Protein AF-A0A4U5N490-F1 (afdb_monomer_lite)

InterPro domains:
  IPR001810 F-box domain [PF12937] (7-41)
  IPR001810 F-box domain [PS50181] (4-54)
  IPR036047 F-box-like domain superfamily [SSF81383] (6-62)

Sequence (128 aa):
MELPETINSLPNEVLTRIFSCIKNPQDQMRAAFASLKWLELMTTVRECEIWKPVELDIFLDDRCSPNVDYRSDRDAQIYLCQCADHYRNHLRLLERFIDHVGNQLSALLIEDSMVARNAEVSGLWFAS

Organism: Steinernema carpocapsae (NCBI:txid34508)

Foldseek 3Di:
DDDPDDPLNDDLVVLVVVLVPDPDPQVSVQQCLQFPSSVVSVLVPPPCPQQAAQEEEEEEDDDLTWHKDDPDSHYIYIYHYPDPVRNVRNVSSVVSSCVSHVVRHPYYHYDYPVVVVVVVVVVPPDDD

Radius of gyration: 17.49 Å; chains: 1; bounding box: 58×35×42 Å

pLDDT: mean 78.5, std 15.52, range [37.78, 92.5]

Structure (mmCIF, N/CA/C/O backbone):
data_AF-A0A4U5N490-F1
#
_entry.id   AF-A0A4U5N490-F1
#
loop_
_atom_site.group_PDB
_atom_site.id
_atom_site.type_symbol
_atom_site.label_atom_id
_atom_site.label_alt_id
_atom_site.label_comp_id
_atom_site.label_asym_id
_atom_site.label_entity_id
_atom_site.label_seq_id
_atom_site.pdbx_PDB_ins_code
_atom_site.Cartn_x
_atom_site.Cartn_y
_atom_site.Cartn_z
_atom_site.occupancy
_atom_site.B_iso_or_equiv
_atom_site.auth_seq_id
_atom_site.auth_comp_id
_atom_site.auth_asym_id
_atom_site.auth_atom_id
_atom_site.pdbx_PDB_model_num
ATOM 1 N N . MET A 1 1 ? -18.318 -20.974 -20.237 1.00 39.09 1 MET A N 1
ATOM 2 C CA . MET A 1 1 ? -17.371 -21.106 -19.116 1.00 39.09 1 MET A CA 1
ATOM 3 C C . MET A 1 1 ? -17.533 -19.839 -18.307 1.00 39.09 1 MET A C 1
ATOM 5 O O . MET A 1 1 ? -17.100 -18.789 -18.762 1.00 39.09 1 MET A O 1
ATOM 9 N N . GLU A 1 2 ? -18.330 -19.901 -17.243 1.00 37.78 2 GLU A N 1
ATOM 10 C CA . GLU A 1 2 ? -18.586 -18.739 -16.390 1.00 37.78 2 GLU A CA 1
ATOM 11 C C . GLU A 1 2 ? -17.269 -18.367 -15.708 1.00 37.78 2 GLU A C 1
ATOM 13 O O . GLU A 1 2 ? -16.607 -19.223 -15.119 1.00 37.78 2 GLU A O 1
ATOM 18 N N . LEU A 1 3 ? -16.830 -17.121 -15.892 1.00 48.31 3 LEU A N 1
ATOM 19 C CA . LEU A 1 3 ? -15.684 -16.594 -15.160 1.00 48.31 3 LEU A CA 1
ATOM 20 C C . LEU A 1 3 ? -16.023 -16.687 -13.667 1.00 48.31 3 LEU A C 1
ATOM 22 O O . LEU A 1 3 ? -17.130 -16.285 -13.300 1.00 48.31 3 LEU A O 1
ATOM 26 N N . PRO A 1 4 ? -15.127 -17.217 -12.816 1.00 50.59 4 PRO A N 1
ATOM 27 C CA . PRO A 1 4 ? -15.391 -17.267 -11.387 1.00 50.59 4 PRO A CA 1
ATOM 28 C C . PRO A 1 4 ? -15.709 -15.853 -10.900 1.00 50.59 4 PRO A C 1
ATOM 30 O O . PRO A 1 4 ? -15.014 -14.901 -11.268 1.00 50.59 4 PRO A O 1
ATOM 33 N N . GLU A 1 5 ? -16.774 -15.716 -10.109 1.00 57.69 5 GLU A N 1
ATOM 34 C CA . GLU A 1 5 ? -17.124 -14.447 -9.481 1.00 57.69 5 GLU A 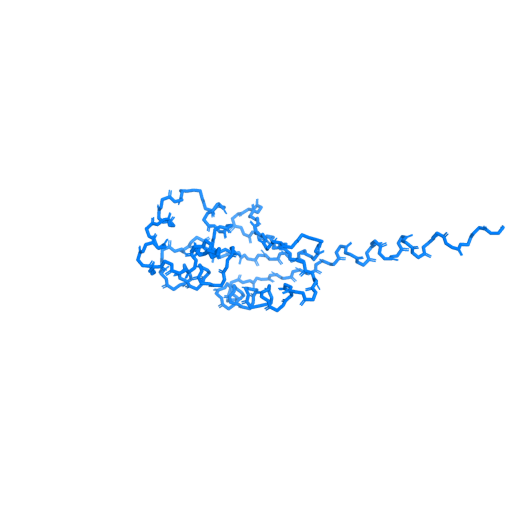CA 1
ATOM 35 C C . GLU A 1 5 ? -15.900 -13.930 -8.727 1.00 57.69 5 GLU A C 1
ATOM 37 O O . GLU A 1 5 ? -15.432 -14.517 -7.750 1.00 57.69 5 GLU A O 1
ATOM 42 N N . THR A 1 6 ? -15.316 -12.851 -9.243 1.00 72.56 6 THR A N 1
ATOM 43 C CA . THR A 1 6 ? -14.150 -12.239 -8.614 1.00 72.56 6 THR A CA 1
ATOM 44 C C . THR A 1 6 ? -14.570 -11.720 -7.248 1.00 72.56 6 THR A C 1
ATOM 46 O O . THR A 1 6 ? -15.626 -11.109 -7.145 1.00 72.56 6 THR A O 1
ATOM 49 N N . ILE A 1 7 ? -13.738 -11.861 -6.215 1.00 72.69 7 ILE A N 1
ATOM 50 C CA . ILE A 1 7 ? -14.042 -11.376 -4.853 1.00 72.69 7 ILE A CA 1
ATOM 51 C C . ILE A 1 7 ? -14.472 -9.890 -4.822 1.00 72.69 7 ILE A C 1
ATOM 53 O O . ILE A 1 7 ? -15.195 -9.455 -3.933 1.00 72.69 7 ILE A O 1
ATOM 57 N N . ASN A 1 8 ? -14.084 -9.119 -5.843 1.00 74.94 8 ASN A N 1
ATOM 58 C CA . ASN A 1 8 ? -14.461 -7.722 -6.044 1.00 74.94 8 ASN A CA 1
ATOM 59 C C . ASN A 1 8 ? -15.938 -7.505 -6.423 1.00 74.94 8 ASN A C 1
ATOM 61 O O . ASN A 1 8 ? -16.404 -6.368 -6.338 1.00 74.94 8 ASN A O 1
ATOM 65 N N . SER A 1 9 ? -16.690 -8.542 -6.806 1.00 84.88 9 SER A N 1
ATOM 66 C CA . SER A 1 9 ? -18.139 -8.463 -7.046 1.00 84.88 9 SER A CA 1
ATOM 67 C C . SER A 1 9 ? -18.959 -8.516 -5.755 1.00 84.88 9 SER A C 1
ATOM 69 O O . SER A 1 9 ? -20.119 -8.107 -5.760 1.00 84.88 9 SER A O 1
ATOM 71 N N . LEU A 1 10 ? -18.367 -8.965 -4.641 1.00 86.50 10 LEU A N 1
ATOM 72 C CA . LEU A 1 10 ? -19.075 -9.079 -3.368 1.00 86.50 10 LEU A CA 1
ATOM 73 C C . LEU A 1 10 ? -19.496 -7.699 -2.824 1.00 86.50 10 LEU A C 1
ATOM 75 O O . LEU A 1 10 ? -18.758 -6.71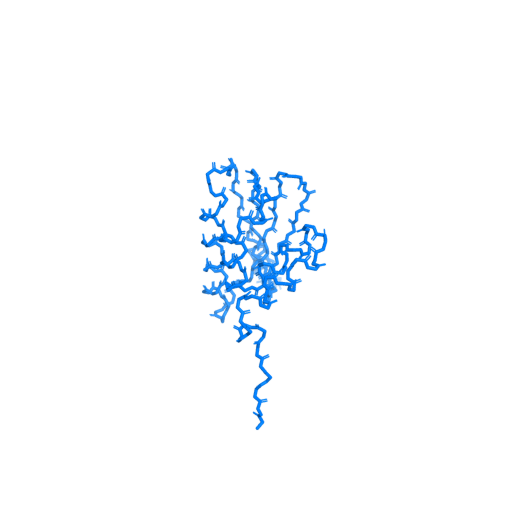9 -3.005 1.00 86.50 10 LEU A O 1
ATOM 79 N N . PRO A 1 11 ? -20.644 -7.605 -2.123 1.00 89.38 11 PRO A N 1
ATOM 80 C CA . PRO A 1 11 ? -21.071 -6.384 -1.442 1.00 89.38 11 PRO A CA 1
ATOM 81 C C . PRO A 1 11 ? -20.045 -5.900 -0.413 1.00 89.38 11 PRO A C 1
ATOM 83 O O . PRO A 1 11 ? -19.353 -6.706 0.216 1.00 89.38 11 PRO A O 1
ATOM 86 N N . ASN A 1 12 ? -19.974 -4.585 -0.205 1.00 87.62 12 ASN A N 1
ATOM 87 C CA . ASN A 1 12 ? -19.008 -3.980 0.713 1.00 87.62 12 ASN A CA 1
ATOM 88 C C . ASN A 1 12 ? -19.165 -4.517 2.142 1.00 87.62 12 ASN A C 1
ATOM 90 O O . ASN A 1 12 ? -18.170 -4.781 2.803 1.00 87.62 12 ASN A O 1
ATOM 94 N N . GLU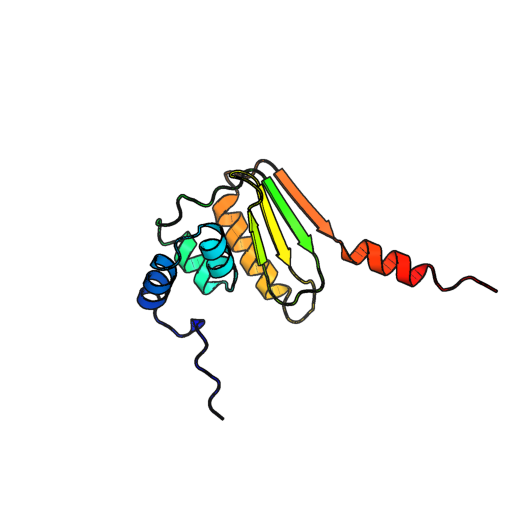 A 1 13 ? -20.392 -4.784 2.590 1.00 87.75 13 GLU A N 1
ATOM 95 C CA . GLU A 1 13 ? -20.675 -5.325 3.922 1.00 87.75 13 GLU A CA 1
ATOM 96 C C . GLU A 1 13 ? -20.074 -6.723 4.115 1.00 87.75 13 GLU A C 1
ATOM 98 O O . GLU A 1 13 ? -19.631 -7.075 5.210 1.00 87.75 13 GLU A O 1
ATOM 103 N N . VAL A 1 14 ? -20.046 -7.531 3.051 1.00 89.25 14 VAL A N 1
ATOM 104 C CA . VAL A 1 14 ? -19.434 -8.864 3.072 1.00 89.25 14 VAL A CA 1
ATOM 105 C C . VAL A 1 14 ? -17.917 -8.732 3.141 1.00 89.25 14 VAL A C 1
ATOM 107 O O . VAL A 1 14 ? -17.286 -9.395 3.962 1.00 89.25 14 VAL A O 1
ATOM 110 N N . LEU A 1 15 ? -17.337 -7.838 2.339 1.00 86.31 15 LEU A N 1
ATOM 111 C CA . LEU A 1 15 ? -15.898 -7.573 2.333 1.00 86.31 15 LEU A CA 1
ATOM 112 C C . LEU A 1 15 ? -15.407 -7.042 3.687 1.00 86.31 15 LEU A C 1
ATOM 114 O O . LEU A 1 15 ? -14.424 -7.554 4.217 1.00 86.31 15 LEU A O 1
ATOM 118 N N . THR A 1 16 ? -16.129 -6.099 4.300 1.00 85.94 16 THR A N 1
ATOM 119 C CA . THR A 1 16 ? -15.828 -5.595 5.650 1.00 85.94 16 THR A CA 1
ATOM 120 C C . THR A 1 16 ? -15.881 -6.716 6.687 1.00 85.94 16 THR A C 1
ATOM 122 O O . THR A 1 16 ? -14.989 -6.827 7.526 1.00 85.94 16 THR A O 1
ATOM 125 N N . ARG A 1 17 ? -16.878 -7.610 6.616 1.00 87.81 17 ARG A N 1
ATOM 126 C CA . ARG A 1 17 ? -16.951 -8.764 7.527 1.00 87.81 17 ARG A CA 1
ATOM 127 C C . ARG A 1 17 ? -15.766 -9.707 7.356 1.00 87.81 17 ARG A C 1
ATOM 129 O O . ARG A 1 17 ? -15.166 -10.075 8.361 1.00 87.81 17 ARG A O 1
ATOM 136 N N . ILE A 1 18 ? -15.406 -10.062 6.121 1.00 87.88 18 ILE A N 1
ATOM 137 C CA . ILE A 1 18 ? -14.229 -10.903 5.848 1.00 87.88 18 ILE A CA 1
ATOM 138 C C . ILE A 1 18 ? -12.976 -10.248 6.430 1.00 87.88 18 ILE A C 1
ATOM 140 O O . ILE A 1 18 ? -12.195 -10.902 7.117 1.00 87.88 18 ILE A O 1
ATOM 144 N N . PHE A 1 19 ? -12.815 -8.946 6.216 1.00 84.94 19 PHE A N 1
ATOM 145 C CA . PHE A 1 19 ? -11.677 -8.202 6.729 1.00 84.94 19 PHE A CA 1
ATOM 146 C C . PHE A 1 19 ? -11.605 -8.197 8.258 1.00 84.94 19 PHE A C 1
ATOM 148 O O . PHE A 1 19 ? -10.545 -8.453 8.824 1.00 84.94 19 PHE A O 1
ATOM 155 N N . SER A 1 20 ? -12.742 -8.023 8.937 1.00 84.56 20 SER A N 1
ATOM 156 C CA . SER A 1 20 ? -12.826 -8.073 10.405 1.00 84.56 20 SER A CA 1
ATOM 157 C C . SER A 1 20 ? -12.413 -9.431 11.004 1.00 84.56 20 SER A C 1
ATOM 159 O O . SER A 1 20 ? -12.064 -9.529 12.191 1.00 84.56 20 SER A O 1
ATOM 161 N N . CYS A 1 21 ? -12.434 -10.501 10.201 1.00 89.25 21 CYS A N 1
ATOM 162 C CA . CYS A 1 21 ? -11.952 -11.821 10.598 1.00 89.25 21 CYS A CA 1
ATOM 163 C C . CYS A 1 21 ? -10.421 -11.923 10.580 1.00 89.25 21 CYS A C 1
ATOM 165 O O . CYS A 1 21 ? -9.874 -12.758 11.300 1.00 89.25 21 CYS A O 1
ATOM 167 N N . ILE A 1 22 ? -9.726 -11.078 9.816 1.00 87.31 22 ILE A N 1
ATOM 168 C CA . ILE A 1 22 ? -8.265 -11.051 9.770 1.00 87.31 22 ILE A CA 1
ATOM 169 C C . ILE A 1 22 ? -7.771 -10.363 11.043 1.00 87.31 22 ILE A C 1
ATOM 171 O O . ILE A 1 22 ? -8.099 -9.207 11.295 1.00 87.31 22 ILE A O 1
ATOM 175 N N . LYS A 1 23 ? -7.036 -11.088 11.893 1.00 84.88 23 LYS A N 1
ATOM 176 C CA . LYS A 1 23 ? -6.584 -10.581 13.206 1.00 84.88 23 LYS A CA 1
ATOM 177 C C . LYS A 1 23 ? -5.160 -10.049 13.199 1.00 84.88 23 LYS A C 1
ATOM 179 O O . LYS A 1 23 ? -4.822 -9.228 14.043 1.00 84.88 23 LYS A O 1
ATOM 184 N N . ASN A 1 24 ? -4.336 -10.529 12.273 1.00 85.38 24 ASN A N 1
ATOM 185 C CA . ASN A 1 24 ? -2.972 -10.059 12.117 1.00 85.38 24 ASN A CA 1
ATOM 186 C C . ASN A 1 24 ? -2.978 -8.744 11.306 1.00 85.38 24 ASN A C 1
ATOM 188 O O . ASN A 1 24 ? -3.475 -8.752 10.178 1.00 85.38 24 ASN A O 1
ATOM 192 N N . PRO A 1 25 ? -2.422 -7.637 11.834 1.00 80.00 25 PRO A N 1
ATOM 193 C CA . PRO A 1 25 ? -2.340 -6.364 11.116 1.00 80.00 25 PRO A CA 1
ATOM 194 C C . PRO A 1 25 ? -1.594 -6.427 9.775 1.00 80.00 25 PRO A C 1
ATOM 196 O O . PRO A 1 25 ? -1.994 -5.769 8.816 1.00 80.00 25 PRO A O 1
ATOM 199 N N . GLN A 1 26 ? -0.542 -7.244 9.678 1.00 84.62 26 GLN A N 1
ATOM 200 C CA . GLN A 1 26 ? 0.202 -7.440 8.434 1.00 84.62 26 GLN A CA 1
ATOM 201 C C . GLN A 1 26 ? -0.671 -8.121 7.377 1.00 84.62 26 GLN A C 1
ATOM 203 O O . GLN A 1 26 ? -0.707 -7.689 6.227 1.00 84.62 26 GLN A O 1
ATOM 208 N N . ASP A 1 27 ? -1.435 -9.143 7.763 1.00 87.38 27 ASP A N 1
ATOM 209 C CA . ASP A 1 27 ? -2.331 -9.837 6.833 1.00 87.38 27 ASP A CA 1
ATOM 210 C C . ASP A 1 27 ? -3.530 -8.967 6.442 1.00 87.38 27 ASP A C 1
ATOM 212 O O . ASP A 1 27 ? -3.965 -9.003 5.291 1.00 87.38 27 ASP A O 1
ATOM 216 N N . GLN A 1 28 ? -4.036 -8.142 7.367 1.00 84.50 28 GLN A N 1
ATOM 217 C CA . GLN A 1 28 ? -5.054 -7.134 7.061 1.00 84.50 28 GLN A CA 1
ATOM 218 C C . GLN A 1 28 ? -4.558 -6.208 5.955 1.00 84.50 28 GLN A C 1
ATOM 220 O O . GLN A 1 28 ? -5.272 -5.930 4.999 1.00 84.50 28 GLN A O 1
ATOM 225 N N . MET A 1 29 ? -3.307 -5.773 6.024 1.00 82.19 29 MET A N 1
ATOM 226 C CA . MET A 1 29 ? -2.766 -4.901 4.996 1.00 82.19 29 MET A CA 1
ATOM 227 C C . MET A 1 29 ? -2.520 -5.574 3.671 1.00 82.19 29 MET A C 1
ATOM 229 O O . MET A 1 29 ? -2.881 -5.011 2.644 1.00 82.19 29 MET A O 1
ATOM 233 N N . ARG A 1 30 ? -1.954 -6.777 3.677 1.00 87.62 30 ARG A N 1
ATOM 234 C CA . ARG A 1 30 ? -1.805 -7.554 2.447 1.00 87.62 30 ARG A CA 1
ATOM 235 C C . ARG A 1 30 ? -3.160 -7.751 1.767 1.00 87.62 30 ARG A C 1
ATOM 237 O O . ARG A 1 30 ? -3.265 -7.587 0.556 1.00 87.62 30 ARG A O 1
ATOM 244 N N . ALA A 1 31 ? -4.214 -8.005 2.546 1.00 87.62 31 ALA A N 1
ATOM 245 C CA . ALA A 1 31 ? -5.578 -8.086 2.033 1.00 87.62 31 ALA A CA 1
ATOM 246 C C . ALA A 1 31 ? -6.097 -6.737 1.504 1.00 87.62 31 ALA A C 1
ATOM 248 O O . ALA A 1 31 ? -6.677 -6.693 0.420 1.00 87.62 31 ALA A O 1
ATOM 249 N N . ALA A 1 32 ? -5.866 -5.634 2.223 1.00 86.88 32 ALA A N 1
ATOM 250 C CA . ALA A 1 32 ? -6.251 -4.295 1.777 1.00 86.88 32 ALA A CA 1
ATOM 251 C C . ALA A 1 32 ? -5.551 -3.910 0.462 1.00 86.88 32 ALA A C 1
ATOM 253 O O . ALA A 1 32 ? -6.187 -3.399 -0.454 1.00 86.88 32 ALA A O 1
ATOM 254 N N . PHE A 1 33 ? -4.260 -4.215 0.342 1.00 86.94 33 PHE A N 1
ATOM 255 C CA . PHE A 1 33 ? -3.424 -3.862 -0.804 1.00 86.94 33 PHE A CA 1
ATOM 256 C C . PHE A 1 33 ? -3.599 -4.799 -2.012 1.00 86.94 33 PHE A C 1
ATOM 258 O O . PHE A 1 33 ? -3.086 -4.517 -3.094 1.00 86.94 33 PHE A O 1
ATOM 265 N N . ALA A 1 34 ? -4.367 -5.886 -1.869 1.00 85.12 34 ALA A N 1
ATOM 266 C CA . ALA A 1 34 ? -4.635 -6.833 -2.950 1.00 85.12 34 ALA A CA 1
ATOM 267 C C . ALA A 1 34 ? -5.451 -6.218 -4.103 1.00 85.12 34 ALA A C 1
ATOM 269 O O . ALA A 1 34 ? -5.362 -6.672 -5.245 1.00 85.12 34 ALA A O 1
ATOM 270 N N . SER A 1 35 ? -6.275 -5.198 -3.831 1.00 87.31 35 SER A N 1
ATOM 271 C CA . SER A 1 35 ? -7.021 -4.483 -4.871 1.00 87.31 35 SER A CA 1
ATOM 272 C C . SER A 1 35 ? -7.479 -3.101 -4.418 1.00 87.31 35 SER A C 1
ATOM 274 O O . SER A 1 35 ? -7.643 -2.844 -3.227 1.00 87.31 35 SER A O 1
ATOM 276 N N . LEU A 1 36 ? -7.765 -2.228 -5.386 1.00 87.81 36 LEU A N 1
ATOM 277 C CA . LEU A 1 36 ? -8.212 -0.867 -5.102 1.00 87.81 36 LEU A CA 1
ATOM 278 C C . LEU A 1 36 ? -9.515 -0.838 -4.291 1.00 87.81 36 LEU A C 1
ATOM 280 O O . LEU A 1 36 ? -9.621 -0.057 -3.355 1.00 87.81 36 LEU A O 1
ATOM 284 N N . LYS A 1 37 ? -10.466 -1.737 -4.583 1.00 88.06 37 LYS A N 1
ATOM 285 C CA . LYS A 1 37 ? -11.740 -1.821 -3.850 1.00 88.06 37 LYS A CA 1
ATOM 286 C C . LYS A 1 37 ? -11.521 -2.125 -2.368 1.00 88.06 37 LYS A C 1
ATOM 288 O O . LYS A 1 37 ? -12.156 -1.517 -1.512 1.00 88.06 37 LYS A O 1
ATOM 293 N N . TRP A 1 38 ? -10.634 -3.074 -2.070 1.00 87.94 38 TRP A N 1
ATOM 294 C CA . TRP A 1 38 ? -10.297 -3.421 -0.692 1.00 87.94 38 TRP A CA 1
ATOM 295 C C . TRP A 1 38 ? -9.589 -2.260 0.004 1.00 87.94 38 TRP A C 1
ATOM 297 O O . TRP A 1 38 ? -9.987 -1.882 1.102 1.00 87.94 38 TRP A O 1
ATOM 307 N N . LEU A 1 39 ? -8.617 -1.630 -0.654 1.00 87.75 39 LEU A N 1
ATOM 308 C CA . LEU A 1 39 ? -7.909 -0.482 -0.098 1.00 87.75 39 LEU A CA 1
ATOM 309 C C . LEU A 1 39 ? -8.855 0.695 0.185 1.00 87.75 39 LEU A C 1
ATOM 311 O O . LEU A 1 39 ? -8.814 1.291 1.260 1.00 87.75 39 LEU A O 1
ATOM 315 N N . GLU A 1 40 ? -9.748 1.023 -0.746 1.00 87.50 40 GLU A N 1
ATOM 316 C CA . GLU A 1 40 ? -10.765 2.060 -0.566 1.00 87.50 40 GLU A CA 1
ATOM 317 C C . GLU A 1 40 ? -11.690 1.733 0.599 1.00 87.50 40 GLU A C 1
ATOM 319 O O . GLU A 1 40 ? -11.872 2.567 1.485 1.00 87.50 40 GLU A O 1
ATOM 324 N N . LEU A 1 41 ? -12.234 0.517 0.646 1.00 86.00 41 LEU A N 1
ATOM 325 C CA . LEU A 1 41 ? -13.145 0.113 1.708 1.00 86.00 41 LEU A CA 1
ATOM 326 C C . LEU A 1 41 ? -12.492 0.283 3.083 1.00 86.00 41 LEU A C 1
ATOM 328 O O . LEU A 1 41 ? -13.082 0.902 3.965 1.00 86.00 41 LEU A O 1
ATOM 332 N N . MET A 1 42 ? -11.254 -0.176 3.244 1.00 78.88 42 MET A N 1
ATOM 333 C CA . MET A 1 42 ? -10.601 -0.170 4.553 1.00 78.88 42 MET A CA 1
ATOM 334 C C . MET A 1 42 ? -9.977 1.173 4.935 1.00 78.88 42 MET A C 1
ATOM 336 O O . MET A 1 42 ? -9.817 1.458 6.114 1.00 78.88 42 MET A O 1
ATOM 340 N N . THR A 1 43 ? -9.657 2.033 3.965 1.00 78.00 43 THR A N 1
ATOM 341 C CA . THR A 1 43 ? -9.259 3.424 4.256 1.00 78.00 43 THR A CA 1
ATOM 342 C C . THR A 1 43 ? -10.454 4.306 4.628 1.00 78.00 43 THR A C 1
ATOM 344 O O . THR A 1 43 ? -10.276 5.349 5.256 1.00 78.00 43 THR A O 1
ATOM 347 N N . THR A 1 44 ? -11.672 3.906 4.247 1.00 74.38 44 THR A N 1
ATOM 348 C CA . THR A 1 44 ? -12.906 4.677 4.483 1.00 74.38 44 THR A CA 1
ATOM 349 C C . THR A 1 44 ? -13.650 4.205 5.730 1.00 74.38 44 THR A C 1
ATOM 351 O O . THR A 1 44 ? -14.172 5.015 6.500 1.00 74.38 44 THR A O 1
ATOM 354 N N . VAL A 1 45 ? -13.681 2.892 5.961 1.00 65.62 45 VAL A N 1
ATOM 355 C CA . VAL A 1 45 ? -14.135 2.304 7.219 1.00 65.62 45 VAL A CA 1
ATOM 356 C C . VAL A 1 45 ? -13.033 2.587 8.239 1.00 65.62 45 VAL A C 1
ATOM 358 O O . VAL A 1 45 ? -11.965 1.996 8.173 1.00 65.62 45 VAL A O 1
ATOM 361 N N . ARG A 1 46 ? -13.269 3.523 9.169 1.00 53.81 46 ARG A N 1
ATOM 362 C CA . ARG A 1 46 ? -12.336 3.981 10.229 1.00 53.81 46 ARG A CA 1
ATOM 363 C C . ARG A 1 46 ? -11.830 2.880 11.192 1.00 53.81 46 ARG A C 1
ATOM 365 O O . ARG A 1 46 ? -11.357 3.188 12.277 1.00 53.81 46 ARG A O 1
ATOM 372 N N . GLU A 1 47 ? -11.937 1.608 10.832 1.00 51.66 47 GLU A N 1
ATOM 373 C CA . GLU A 1 47 ? -11.476 0.465 11.620 1.00 51.66 47 GLU A CA 1
ATOM 374 C C . GLU A 1 47 ? -9.960 0.250 11.538 1.00 51.66 47 GLU A C 1
ATOM 376 O O . GLU A 1 47 ? -9.404 -0.493 12.343 1.00 51.66 47 GLU A O 1
ATOM 381 N N . CYS A 1 48 ? -9.266 0.945 10.637 1.00 53.91 48 CYS A N 1
ATOM 382 C CA . CYS A 1 48 ? -7.818 0.856 10.528 1.00 53.91 48 CYS A CA 1
ATOM 383 C C . CYS A 1 48 ? -7.107 2.117 11.023 1.00 53.91 48 CYS A C 1
ATOM 385 O O . CYS A 1 48 ? -6.393 2.796 10.293 1.00 53.91 48 CYS A O 1
ATOM 387 N N . GLU A 1 49 ? -7.226 2.389 12.323 1.00 56.75 49 GLU A N 1
ATOM 388 C CA . GLU A 1 49 ? -6.315 3.312 13.024 1.00 56.75 49 GLU A CA 1
ATOM 389 C C . GLU A 1 49 ? -4.851 2.823 13.037 1.00 56.75 49 GLU A C 1
ATOM 391 O O . GLU A 1 49 ? -3.954 3.554 13.449 1.00 56.75 49 GLU A O 1
ATOM 396 N N . ILE A 1 50 ? -4.607 1.600 12.561 1.00 57.91 50 ILE A N 1
ATOM 397 C CA . ILE A 1 50 ? -3.320 0.903 12.587 1.00 57.91 50 ILE A CA 1
ATOM 398 C C . ILE A 1 50 ? -2.347 1.433 11.508 1.00 57.91 50 ILE A C 1
ATOM 400 O O . ILE A 1 50 ? -1.156 1.146 11.562 1.00 57.91 50 ILE A O 1
ATOM 404 N N . TRP A 1 51 ? -2.812 2.206 10.519 1.00 73.38 51 TRP A N 1
ATOM 405 C CA . TRP A 1 51 ? -2.057 2.428 9.273 1.00 73.38 51 TRP A CA 1
ATOM 406 C C . TRP A 1 51 ? -1.463 3.814 9.148 1.00 73.38 51 TRP A C 1
ATOM 408 O O . TRP A 1 51 ? -2.049 4.731 8.569 1.00 73.38 51 TRP A O 1
ATOM 418 N N . LYS A 1 52 ? -0.291 3.974 9.751 1.00 75.69 52 LYS A N 1
ATOM 419 C CA . LYS A 1 52 ? 0.370 5.271 9.876 1.00 75.69 52 LYS A CA 1
ATOM 420 C C . LYS A 1 52 ? 1.888 5.106 9.792 1.00 75.69 52 LYS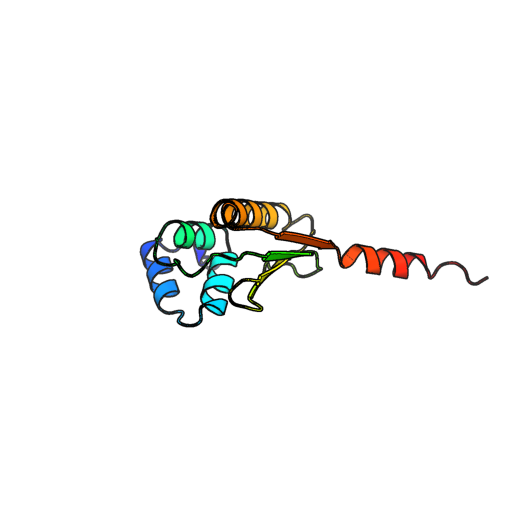 A C 1
ATOM 422 O O . LYS A 1 52 ? 2.572 5.433 10.761 1.00 75.69 52 LYS A O 1
ATOM 427 N N . PRO A 1 53 ? 2.421 4.535 8.692 1.00 80.56 53 PRO A N 1
ATOM 428 C CA . PRO A 1 53 ? 3.861 4.468 8.537 1.00 80.56 53 PRO A CA 1
ATOM 429 C C . PRO A 1 53 ? 4.412 5.894 8.505 1.00 80.56 53 PRO A C 1
ATOM 431 O O . PRO A 1 53 ? 3.787 6.817 7.981 1.00 80.56 53 PRO A O 1
ATOM 434 N N . VAL A 1 54 ? 5.575 6.047 9.112 1.00 83.19 54 VAL A N 1
ATOM 435 C CA . VAL A 1 54 ? 6.379 7.263 9.118 1.00 83.19 54 VAL A CA 1
ATOM 436 C C . VAL A 1 54 ? 7.400 7.189 7.980 1.00 83.19 54 VAL A C 1
ATOM 438 O O . VAL A 1 54 ? 7.683 8.200 7.337 1.00 83.19 54 VAL A O 1
ATOM 441 N N . GLU A 1 55 ? 7.880 5.984 7.670 1.00 90.19 55 GLU A N 1
ATOM 442 C CA . GLU A 1 55 ? 8.802 5.706 6.572 1.00 90.19 55 GLU A CA 1
ATOM 443 C C . GLU A 1 55 ? 8.187 4.690 5.602 1.00 90.19 55 GLU A C 1
ATOM 445 O O . GLU A 1 55 ? 7.566 3.698 6.007 1.00 90.19 55 GLU A O 1
ATOM 450 N N . LEU A 1 56 ? 8.331 4.959 4.304 1.00 90.50 56 LEU A N 1
ATOM 451 C CA . LEU A 1 56 ? 7.816 4.105 3.241 1.00 90.50 56 LEU A CA 1
ATOM 452 C C . LEU A 1 56 ? 8.909 3.795 2.220 1.00 90.50 56 LEU A C 1
ATOM 454 O O . LEU A 1 56 ? 9.394 4.706 1.550 1.00 90.50 56 LEU A O 1
ATOM 458 N N . ASP A 1 57 ? 9.211 2.512 2.044 1.00 91.69 57 ASP A N 1
ATOM 459 C CA . ASP A 1 57 ? 10.082 2.018 0.979 1.00 91.69 57 ASP A CA 1
ATOM 460 C C . ASP A 1 57 ? 9.239 1.402 -0.141 1.00 91.69 57 ASP A C 1
ATOM 462 O O . ASP A 1 57 ? 8.378 0.556 0.102 1.00 91.69 57 ASP A O 1
ATOM 466 N N . ILE A 1 58 ? 9.499 1.776 -1.388 1.00 91.50 58 ILE A N 1
ATOM 467 C CA . ILE A 1 58 ? 8.835 1.206 -2.562 1.00 91.50 58 ILE A CA 1
ATOM 468 C C . ILE A 1 58 ? 9.872 0.463 -3.390 1.00 91.50 58 ILE A C 1
ATOM 470 O O . ILE A 1 58 ? 10.769 1.076 -3.958 1.00 91.50 58 ILE A O 1
ATOM 474 N N . PHE A 1 59 ? 9.712 -0.849 -3.499 1.00 91.12 59 PHE A N 1
ATOM 475 C CA . PHE A 1 59 ? 10.536 -1.727 -4.311 1.00 91.12 59 PHE A CA 1
ATOM 476 C C . PHE A 1 59 ? 9.831 -2.043 -5.618 1.00 91.12 59 PHE A C 1
ATOM 478 O O . PHE A 1 59 ? 8.705 -2.550 -5.639 1.00 91.12 59 PHE A O 1
ATOM 485 N N . LEU A 1 60 ? 10.527 -1.788 -6.718 1.00 89.31 60 LEU A N 1
ATOM 486 C CA . LEU A 1 60 ? 10.074 -2.197 -8.035 1.00 89.31 60 LEU A CA 1
ATOM 487 C C . LEU A 1 60 ? 10.712 -3.542 -8.397 1.00 89.31 60 LEU A C 1
ATOM 489 O O . LEU A 1 60 ? 11.942 -3.668 -8.391 1.00 89.31 60 LEU A O 1
ATOM 493 N N . ASP A 1 61 ? 9.879 -4.548 -8.673 1.00 85.19 61 ASP A N 1
ATOM 494 C CA . ASP A 1 61 ? 10.298 -5.933 -8.911 1.00 85.19 61 ASP A CA 1
ATOM 495 C C . ASP A 1 61 ? 9.600 -6.587 -10.127 1.00 85.19 61 ASP A C 1
ATOM 497 O O . ASP A 1 61 ? 8.963 -5.927 -10.953 1.00 85.19 61 ASP A O 1
ATOM 501 N N . ASP A 1 62 ? 9.782 -7.900 -10.289 1.00 83.56 62 ASP A N 1
ATOM 502 C CA . ASP A 1 62 ? 9.199 -8.709 -11.365 1.00 83.56 62 ASP A CA 1
ATOM 503 C C . ASP A 1 62 ? 7.875 -9.396 -10.967 1.00 83.56 62 ASP A C 1
ATOM 505 O O . ASP A 1 62 ? 7.263 -10.104 -11.776 1.00 83.56 62 ASP A O 1
ATOM 509 N N . ARG A 1 63 ? 7.378 -9.177 -9.742 1.00 84.31 63 ARG A N 1
ATOM 510 C CA . ARG A 1 63 ? 6.199 -9.865 -9.211 1.00 84.31 63 ARG A CA 1
ATOM 511 C C . ARG A 1 63 ? 4.926 -9.148 -9.629 1.00 84.31 63 ARG A C 1
ATOM 513 O O . ARG A 1 63 ? 4.591 -8.072 -9.148 1.00 84.31 63 ARG A O 1
ATOM 520 N N . CYS A 1 64 ? 4.134 -9.802 -10.473 1.00 85.56 64 CYS A N 1
ATOM 521 C CA . CYS A 1 64 ? 2.847 -9.296 -10.968 1.00 85.56 64 CYS A CA 1
ATOM 522 C C . CYS A 1 64 ? 1.716 -9.297 -9.918 1.00 85.56 64 CYS A C 1
ATOM 524 O O . CYS A 1 64 ? 0.546 -9.503 -10.235 1.00 85.56 64 CYS A O 1
ATOM 526 N N . SER A 1 65 ? 2.048 -9.124 -8.644 1.00 85.06 65 SER A N 1
ATOM 527 C CA . SER A 1 65 ? 1.100 -9.049 -7.540 1.00 85.06 65 SER A CA 1
ATOM 528 C C . SER A 1 65 ? 1.617 -8.023 -6.541 1.00 85.06 65 SER A C 1
ATOM 530 O O . SER A 1 65 ? 2.721 -8.205 -6.028 1.00 85.06 65 SER A O 1
ATOM 532 N N . PRO A 1 66 ? 0.851 -6.952 -6.275 1.00 87.81 66 PRO A N 1
ATOM 533 C CA . PRO A 1 66 ? 1.286 -5.925 -5.352 1.00 87.81 66 PRO A CA 1
ATOM 534 C C . PRO A 1 66 ? 1.316 -6.524 -3.946 1.00 87.81 66 PRO A C 1
ATOM 536 O O . PRO A 1 66 ? 0.410 -7.268 -3.561 1.00 87.81 66 PRO A O 1
ATOM 539 N N . ASN A 1 67 ? 2.355 -6.215 -3.182 1.00 89.12 67 ASN A N 1
ATOM 540 C CA . ASN A 1 67 ? 2.480 -6.690 -1.810 1.00 89.12 67 ASN A CA 1
ATOM 541 C C . ASN A 1 67 ? 2.943 -5.565 -0.891 1.00 89.12 67 ASN A C 1
ATOM 543 O O . ASN A 1 67 ? 3.610 -4.630 -1.329 1.00 89.12 67 ASN A O 1
ATOM 547 N N . VAL A 1 68 ? 2.601 -5.679 0.388 1.00 88.62 68 VAL A N 1
ATOM 548 C CA . VAL A 1 68 ? 3.032 -4.747 1.422 1.00 88.62 68 VAL A CA 1
ATOM 549 C C . VAL A 1 68 ? 3.488 -5.517 2.653 1.00 88.62 68 VAL A C 1
ATOM 551 O O . VAL A 1 68 ? 2.829 -6.465 3.085 1.00 88.62 68 VAL A O 1
ATOM 554 N N . ASP A 1 69 ? 4.618 -5.105 3.213 1.00 88.12 69 ASP A N 1
ATOM 555 C CA . ASP A 1 69 ? 5.206 -5.686 4.411 1.00 88.12 69 ASP A CA 1
ATOM 556 C C . ASP A 1 69 ? 5.578 -4.597 5.409 1.00 88.12 69 ASP A C 1
ATOM 558 O O . ASP A 1 69 ? 6.269 -3.638 5.082 1.00 88.12 69 ASP A O 1
ATOM 562 N N . TYR A 1 70 ? 5.138 -4.767 6.653 1.00 80.38 70 TYR A N 1
ATOM 563 C CA . TYR A 1 70 ? 5.572 -3.923 7.757 1.00 80.38 70 TYR A CA 1
ATOM 564 C C . TYR A 1 70 ? 6.820 -4.519 8.394 1.00 80.38 70 TYR A C 1
ATOM 566 O O . TYR A 1 70 ? 6.828 -5.687 8.789 1.00 80.38 70 TYR A O 1
ATOM 574 N N . ARG A 1 71 ? 7.875 -3.709 8.499 1.00 78.06 71 ARG A N 1
ATOM 575 C CA . ARG A 1 71 ? 9.098 -4.092 9.215 1.00 78.06 71 ARG A CA 1
ATOM 576 C C . ARG A 1 71 ? 9.031 -3.724 10.693 1.00 78.06 71 ARG A C 1
ATOM 578 O O . ARG A 1 71 ? 9.581 -4.448 11.520 1.00 78.06 71 ARG A O 1
ATOM 585 N N . SER A 1 72 ? 8.358 -2.624 11.019 1.00 72.56 72 SER A N 1
ATOM 586 C CA . SER A 1 72 ? 8.232 -2.080 12.377 1.00 72.56 72 SER A CA 1
ATOM 587 C C . SER A 1 72 ? 6.859 -1.421 12.578 1.00 72.56 72 SER A C 1
ATOM 589 O O . SER A 1 72 ? 5.969 -1.581 11.759 1.00 72.56 72 SER A O 1
ATOM 591 N N . ASP A 1 73 ? 6.641 -0.690 13.666 1.00 68.25 73 ASP A N 1
ATOM 592 C CA . ASP A 1 73 ? 5.454 0.157 13.850 1.00 68.25 73 ASP A CA 1
ATOM 593 C C . ASP A 1 73 ? 5.460 1.405 12.946 1.00 68.25 73 ASP A C 1
ATOM 595 O O . ASP A 1 73 ? 4.426 2.052 12.772 1.00 68.25 73 ASP A O 1
ATOM 599 N N . ARG A 1 74 ? 6.618 1.746 12.369 1.00 76.56 74 ARG A N 1
ATOM 600 C CA . ARG A 1 74 ? 6.853 3.002 11.647 1.00 76.56 74 ARG A CA 1
ATOM 601 C C . ARG A 1 74 ? 7.254 2.816 10.192 1.00 76.56 74 ARG A C 1
ATOM 603 O O . ARG A 1 74 ? 7.079 3.761 9.430 1.00 76.56 74 ARG A O 1
ATOM 610 N N . ASP A 1 75 ? 7.673 1.617 9.796 1.00 87.00 75 ASP A N 1
ATOM 611 C CA . ASP A 1 75 ? 8.286 1.397 8.485 1.00 87.00 75 ASP A CA 1
ATOM 612 C C . ASP A 1 75 ? 7.511 0.351 7.686 1.00 87.00 75 ASP A C 1
ATOM 614 O O . ASP A 1 75 ? 7.350 -0.801 8.118 1.00 87.00 75 ASP A O 1
ATOM 618 N N . ALA A 1 76 ? 7.066 0.747 6.496 1.00 88.31 76 ALA A N 1
ATOM 619 C CA . ALA A 1 76 ? 6.371 -0.120 5.556 1.00 88.31 76 ALA A CA 1
ATOM 620 C C . ALA A 1 76 ? 7.149 -0.247 4.246 1.00 88.31 76 ALA A C 1
ATOM 622 O O . ALA A 1 76 ? 7.794 0.691 3.786 1.00 88.31 76 ALA A O 1
ATOM 623 N N . GLN A 1 77 ? 7.046 -1.417 3.624 1.00 91.50 77 GLN A N 1
ATOM 624 C CA . GLN A 1 77 ? 7.641 -1.719 2.331 1.00 91.50 77 GLN A CA 1
ATOM 625 C C . GLN A 1 77 ? 6.562 -2.152 1.359 1.00 91.50 77 GLN A C 1
ATOM 627 O O . GLN A 1 77 ? 5.767 -3.034 1.676 1.00 91.50 77 GLN A O 1
ATOM 632 N N . ILE A 1 78 ? 6.539 -1.557 0.175 1.00 91.94 78 ILE A N 1
ATOM 633 C CA . ILE A 1 78 ? 5.604 -1.889 -0.895 1.00 91.94 78 ILE A CA 1
ATOM 634 C C . ILE A 1 78 ? 6.391 -2.481 -2.058 1.00 91.94 78 ILE A C 1
ATOM 636 O O . ILE A 1 78 ? 7.380 -1.905 -2.491 1.00 91.94 78 ILE A O 1
ATOM 640 N N . TYR A 1 79 ? 5.924 -3.604 -2.593 1.00 91.75 79 TYR A N 1
ATOM 641 C CA . TYR A 1 79 ? 6.503 -4.282 -3.750 1.00 91.75 79 TYR A CA 1
ATOM 642 C C . TYR A 1 79 ? 5.537 -4.202 -4.927 1.00 91.75 79 TYR A C 1
ATOM 644 O O . TYR A 1 79 ? 4.372 -4.591 -4.792 1.00 91.75 79 TYR A O 1
ATOM 652 N N . LEU A 1 80 ? 6.004 -3.690 -6.066 1.00 92.06 80 LEU A N 1
ATOM 653 C CA . LEU A 1 80 ? 5.197 -3.486 -7.272 1.00 92.06 80 LEU A CA 1
ATOM 654 C C . LEU A 1 80 ? 5.983 -3.890 -8.520 1.00 92.06 80 LEU A C 1
ATOM 656 O O . LEU A 1 80 ? 7.130 -3.482 -8.685 1.00 92.06 80 LEU A O 1
ATOM 660 N N . CYS A 1 81 ? 5.335 -4.559 -9.474 1.00 90.06 81 CYS A N 1
ATOM 661 C CA . CYS A 1 81 ? 5.924 -4.707 -10.804 1.00 90.06 81 CYS A CA 1
ATOM 662 C C . CYS A 1 81 ? 5.722 -3.480 -11.703 1.00 90.06 81 CYS A C 1
ATOM 664 O O . CYS A 1 81 ? 4.797 -2.685 -11.534 1.00 90.06 81 CYS A O 1
ATOM 666 N N . GLN A 1 82 ? 6.558 -3.373 -12.736 1.00 86.50 82 GLN A N 1
ATOM 667 C CA . GLN A 1 82 ? 6.469 -2.313 -13.750 1.00 86.50 82 GLN A CA 1
ATOM 668 C C . GLN A 1 82 ? 5.915 -2.797 -15.104 1.00 86.50 82 GLN A C 1
ATOM 670 O O . GLN A 1 82 ? 6.012 -2.090 -16.107 1.00 86.50 82 GLN A O 1
ATOM 675 N N . CYS A 1 83 ? 5.362 -4.011 -15.184 1.00 90.00 83 CYS A N 1
ATOM 676 C CA . CYS A 1 83 ? 4.908 -4.544 -16.469 1.00 90.00 83 CYS A CA 1
ATOM 677 C C . CYS A 1 83 ? 3.696 -3.769 -17.026 1.00 90.00 83 CYS A C 1
ATOM 679 O O . CYS A 1 83 ? 2.870 -3.232 -16.278 1.00 90.00 83 CYS A O 1
ATOM 681 N N . ALA A 1 84 ? 3.577 -3.738 -18.357 1.00 88.19 84 ALA A N 1
ATOM 682 C CA . ALA A 1 84 ? 2.569 -2.953 -19.075 1.00 88.19 84 ALA A CA 1
ATOM 683 C C . ALA A 1 84 ? 1.120 -3.285 -18.670 1.00 88.19 84 ALA A C 1
ATOM 685 O O . ALA A 1 84 ? 0.254 -2.409 -18.721 1.00 88.19 84 ALA A O 1
ATOM 686 N N . ASP A 1 85 ? 0.878 -4.516 -18.223 1.00 89.75 85 ASP A N 1
ATOM 687 C CA . ASP A 1 85 ? -0.451 -4.996 -17.850 1.00 89.75 85 ASP A CA 1
ATOM 688 C C . ASP A 1 85 ? -0.889 -4.514 -16.459 1.00 89.75 85 ASP A C 1
ATOM 690 O O . ASP A 1 85 ? -2.073 -4.261 -16.230 1.00 89.75 85 ASP A O 1
ATOM 694 N N . HIS A 1 86 ? 0.053 -4.337 -15.525 1.00 89.56 86 HIS A N 1
ATOM 695 C CA . HIS A 1 86 ? -0.267 -4.100 -14.113 1.00 89.56 86 HIS A CA 1
ATOM 696 C C . HIS A 1 86 ? 0.097 -2.701 -13.608 1.00 89.56 86 HIS A C 1
ATOM 698 O O . HIS A 1 86 ? -0.525 -2.235 -12.648 1.00 89.56 86 HIS A O 1
ATOM 704 N N . TYR A 1 87 ? 1.032 -1.993 -14.260 1.00 87.81 87 TYR A N 1
ATOM 705 C CA . TYR A 1 87 ? 1.585 -0.736 -13.734 1.00 87.81 87 TYR A CA 1
ATOM 706 C C . TYR A 1 87 ? 0.506 0.311 -13.412 1.00 87.81 87 TYR A C 1
ATOM 708 O O . TYR A 1 87 ? 0.566 0.968 -12.378 1.00 87.81 87 TYR A O 1
ATOM 716 N N . ARG A 1 88 ? -0.540 0.433 -14.245 1.00 91.44 88 ARG A N 1
ATOM 717 C CA . ARG A 1 88 ? -1.640 1.387 -14.007 1.00 91.44 88 ARG A CA 1
ATOM 718 C C . ARG A 1 88 ? -2.432 1.063 -12.749 1.00 91.44 88 ARG A C 1
ATOM 720 O O . ARG A 1 88 ? -2.852 1.971 -12.041 1.00 91.44 88 ARG A O 1
ATOM 727 N N . ASN A 1 89 ? -2.672 -0.220 -12.491 1.00 90.75 89 ASN A N 1
ATOM 728 C CA . ASN A 1 89 ? -3.396 -0.644 -11.299 1.00 90.75 89 ASN A CA 1
ATOM 729 C C . ASN A 1 89 ? -2.537 -0.442 -10.043 1.00 90.75 89 ASN A C 1
ATOM 731 O O . ASN A 1 89 ? -3.040 0.024 -9.027 1.00 90.75 89 ASN A O 1
ATOM 735 N N . HIS A 1 90 ? -1.236 -0.733 -10.130 1.00 91.19 90 HIS A N 1
ATOM 736 C CA . HIS A 1 90 ? -0.289 -0.497 -9.039 1.00 91.19 90 HIS A CA 1
ATOM 737 C C . HIS A 1 90 ? -0.135 0.992 -8.712 1.00 91.19 90 HIS A C 1
ATOM 739 O O . HIS A 1 90 ? -0.150 1.348 -7.539 1.00 91.19 90 HIS A O 1
ATOM 745 N N . LEU A 1 91 ? -0.085 1.866 -9.723 1.00 90.56 91 LEU A N 1
ATOM 746 C CA . LEU A 1 91 ? -0.069 3.318 -9.519 1.00 90.56 91 LEU A CA 1
ATOM 747 C C . LEU A 1 91 ? -1.309 3.802 -8.765 1.00 90.56 91 LEU A C 1
ATOM 749 O O . LEU A 1 91 ? -1.172 4.536 -7.798 1.00 90.56 91 LEU A O 1
ATOM 753 N N . ARG A 1 92 ? -2.506 3.330 -9.132 1.00 92.50 92 ARG A N 1
ATOM 754 C CA . ARG A 1 92 ? -3.747 3.697 -8.424 1.00 92.50 92 ARG A CA 1
ATOM 755 C C . ARG A 1 92 ? -3.769 3.222 -6.973 1.00 92.50 92 ARG A C 1
ATOM 757 O O . ARG A 1 92 ? -4.241 3.944 -6.101 1.00 92.50 92 ARG A O 1
ATOM 764 N N . LEU A 1 93 ? -3.279 2.006 -6.714 1.00 90.75 93 LEU A N 1
ATOM 765 C CA . LEU A 1 93 ? -3.113 1.494 -5.350 1.00 90.75 93 LEU A CA 1
ATOM 766 C C . LEU A 1 93 ? -2.174 2.391 -4.545 1.00 90.75 93 LEU A C 1
ATOM 768 O O . LEU A 1 93 ? -2.493 2.767 -3.419 1.00 90.75 93 LEU A O 1
ATOM 772 N N . LEU A 1 94 ? -1.040 2.756 -5.144 1.00 90.88 94 LEU A N 1
ATOM 773 C CA . LEU A 1 94 ? -0.038 3.588 -4.503 1.00 90.88 94 LEU A CA 1
ATOM 774 C C . LEU A 1 94 ? -0.560 5.003 -4.227 1.00 90.88 94 LEU A C 1
ATOM 776 O O . LEU A 1 94 ? -0.433 5.470 -3.103 1.00 90.88 94 LEU A O 1
ATOM 780 N N . GLU A 1 95 ? -1.187 5.651 -5.210 1.00 91.38 95 GLU A N 1
ATOM 781 C CA . GLU A 1 95 ? -1.824 6.967 -5.065 1.00 91.38 95 GLU A CA 1
ATOM 782 C C . GLU A 1 95 ? -2.819 6.956 -3.903 1.00 91.38 95 GLU A C 1
ATOM 784 O O . GLU A 1 95 ? -2.705 7.752 -2.974 1.00 91.38 95 GLU A O 1
ATOM 789 N N . ARG A 1 96 ? -3.739 5.984 -3.890 1.00 89.12 96 ARG A N 1
ATOM 790 C CA . ARG A 1 96 ? -4.753 5.882 -2.839 1.00 89.12 96 ARG A CA 1
ATOM 791 C C . ARG A 1 96 ? -4.147 5.635 -1.457 1.00 89.12 96 ARG A C 1
ATOM 793 O O . ARG A 1 96 ? -4.664 6.142 -0.462 1.00 89.12 96 ARG A O 1
ATOM 800 N N . PHE A 1 97 ? -3.086 4.836 -1.384 1.00 88.06 97 PHE A N 1
ATOM 801 C CA . PHE A 1 97 ? -2.388 4.573 -0.132 1.00 88.06 97 PHE A CA 1
ATOM 802 C C . PHE A 1 97 ? -1.652 5.816 0.369 1.00 88.06 97 PHE A C 1
ATOM 804 O O . PHE A 1 97 ? -1.822 6.189 1.527 1.00 88.06 97 PHE A O 1
ATOM 811 N N . ILE A 1 98 ? -0.899 6.492 -0.502 1.00 88.06 98 ILE A N 1
ATOM 812 C CA . ILE A 1 98 ? -0.184 7.731 -0.175 1.00 88.06 98 ILE A CA 1
ATOM 813 C C . ILE A 1 98 ? -1.168 8.823 0.251 1.00 88.06 98 ILE A C 1
ATOM 815 O O . ILE A 1 98 ? -0.907 9.493 1.241 1.00 88.06 98 ILE A O 1
ATOM 819 N N . ASP A 1 99 ? -2.325 8.961 -0.395 1.00 87.75 99 ASP A N 1
ATOM 820 C CA . ASP A 1 99 ? -3.361 9.910 0.034 1.00 87.75 99 ASP A CA 1
ATOM 821 C C . ASP A 1 99 ? -3.843 9.640 1.469 1.00 87.75 99 ASP A C 1
ATOM 823 O O . ASP A 1 99 ? -4.173 10.565 2.214 1.00 87.75 99 ASP A O 1
ATOM 827 N N . HIS A 1 100 ? -3.880 8.369 1.876 1.00 84.94 100 HIS A N 1
ATOM 828 C CA . HIS A 1 100 ? -4.276 7.976 3.223 1.00 84.94 100 HIS A CA 1
ATOM 829 C C . HIS A 1 100 ? -3.177 8.245 4.263 1.00 84.94 100 HIS A C 1
ATOM 831 O O . HIS A 1 100 ? -3.470 8.743 5.353 1.00 84.94 100 HIS A O 1
ATOM 837 N N . VAL A 1 101 ? -1.916 7.935 3.943 1.00 84.94 101 VAL A N 1
ATOM 838 C CA . VAL A 1 101 ? -0.800 8.004 4.907 1.00 84.94 101 VAL A CA 1
ATOM 839 C C . VAL A 1 101 ? 0.024 9.293 4.822 1.00 84.94 101 VAL A C 1
ATOM 841 O O . VAL A 1 101 ? 0.782 9.596 5.739 1.00 84.94 101 VAL A O 1
ATOM 844 N N . GLY A 1 102 ? -0.138 10.087 3.764 1.00 84.31 102 GLY A N 1
ATOM 845 C CA . GLY A 1 102 ? 0.798 11.137 3.347 1.00 84.31 102 GLY A CA 1
ATOM 846 C C . GLY A 1 102 ? 1.040 12.237 4.374 1.00 84.31 102 GLY A C 1
ATOM 847 O O . GLY A 1 102 ? 2.158 12.720 4.496 1.00 84.31 102 GLY A O 1
ATOM 848 N N . ASN A 1 103 ? 0.040 12.570 5.193 1.00 84.62 103 ASN A N 1
ATOM 849 C CA . ASN A 1 103 ? 0.194 13.557 6.270 1.00 84.62 103 ASN A CA 1
ATOM 850 C C . ASN A 1 103 ? 1.125 13.097 7.410 1.00 84.62 103 ASN A C 1
ATOM 852 O O . ASN A 1 103 ? 1.419 13.883 8.307 1.00 84.62 103 ASN A O 1
ATOM 856 N N . GLN A 1 104 ? 1.523 11.824 7.424 1.00 84.31 104 GLN A N 1
ATOM 857 C CA . GLN A 1 104 ? 2.312 11.198 8.489 1.00 84.31 104 GLN A CA 1
ATOM 858 C C . GLN A 1 104 ? 3.671 10.694 8.004 1.00 84.31 104 GLN A C 1
ATOM 860 O O . GLN A 1 104 ? 4.537 10.418 8.832 1.00 84.31 104 GLN A O 1
ATOM 865 N N . LEU A 1 105 ? 3.870 10.615 6.686 1.00 87.94 105 LEU A N 1
ATOM 866 C CA . LEU A 1 105 ? 5.145 10.230 6.099 1.00 87.94 105 LEU A CA 1
ATOM 867 C C . LEU A 1 105 ? 6.190 11.322 6.352 1.00 87.94 105 LEU A C 1
ATOM 869 O O . LEU A 1 105 ? 6.015 12.471 5.947 1.00 87.94 105 LEU A O 1
ATOM 873 N N . SER A 1 106 ? 7.301 10.953 6.986 1.00 88.00 106 SER A N 1
ATOM 874 C CA . SER A 1 106 ? 8.511 11.777 7.060 1.00 88.00 106 SER A CA 1
ATOM 875 C C . SER A 1 106 ? 9.570 11.357 6.048 1.00 88.00 106 SER A C 1
ATOM 877 O O . SER A 1 106 ? 10.446 12.160 5.729 1.00 88.00 106 SER A O 1
ATOM 879 N N . ALA A 1 107 ? 9.504 10.121 5.546 1.00 88.25 107 ALA A N 1
ATOM 880 C CA . ALA A 1 107 ? 10.426 9.606 4.544 1.00 88.25 107 ALA A CA 1
ATOM 881 C C . ALA A 1 107 ? 9.702 8.747 3.499 1.00 88.25 107 ALA A C 1
ATOM 883 O O . ALA A 1 107 ? 8.794 7.977 3.818 1.00 88.25 107 ALA A O 1
ATOM 884 N N . LEU A 1 108 ? 10.139 8.885 2.247 1.00 89.94 108 LEU A N 1
ATOM 885 C CA . LEU A 1 108 ? 9.723 8.069 1.113 1.00 89.94 108 LEU A CA 1
ATOM 886 C C . LEU A 1 108 ? 10.972 7.691 0.316 1.00 89.94 108 LEU A C 1
ATOM 888 O O . LEU A 1 108 ? 11.649 8.570 -0.222 1.00 89.94 108 LEU A O 1
ATOM 892 N N . LEU A 1 109 ? 11.254 6.397 0.229 1.00 89.81 109 LEU A N 1
ATOM 893 C CA . LEU A 1 109 ? 12.334 5.836 -0.568 1.00 89.81 109 LEU A CA 1
ATOM 894 C C . LEU A 1 109 ? 11.742 5.004 -1.707 1.00 89.81 109 LEU A C 1
ATOM 896 O O . LEU A 1 109 ? 10.790 4.252 -1.513 1.00 89.81 109 LEU A O 1
ATOM 900 N N . ILE A 1 110 ? 12.299 5.138 -2.909 1.00 87.69 110 ILE A N 1
ATOM 901 C CA . ILE A 1 110 ? 11.905 4.340 -4.073 1.00 87.69 110 ILE A CA 1
ATOM 902 C C . ILE A 1 110 ? 13.157 3.658 -4.612 1.00 87.69 110 ILE A C 1
ATOM 904 O O . ILE A 1 110 ? 14.078 4.325 -5.083 1.00 87.69 110 ILE A O 1
ATOM 908 N N . GLU A 1 111 ? 13.178 2.333 -4.541 1.00 85.31 111 GLU A N 1
ATOM 909 C CA . GLU A 1 111 ? 14.259 1.485 -5.021 1.00 85.31 111 GLU A CA 1
ATOM 910 C C . GLU A 1 111 ? 13.824 0.721 -6.275 1.00 85.31 111 GLU A C 1
ATOM 912 O O . GLU A 1 111 ? 12.878 -0.071 -6.266 1.00 85.31 111 GLU A O 1
ATOM 917 N N . ASP A 1 112 ? 14.558 0.922 -7.369 1.00 79.62 112 ASP A N 1
ATOM 918 C CA . ASP A 1 112 ? 14.394 0.134 -8.587 1.00 79.62 112 ASP A CA 1
ATOM 919 C C . ASP A 1 112 ? 15.451 -0.974 -8.647 1.00 79.62 112 ASP A C 1
ATOM 921 O O . ASP A 1 112 ? 16.579 -0.783 -9.112 1.00 79.62 112 ASP A O 1
ATOM 925 N N . SER A 1 113 ? 15.073 -2.161 -8.173 1.00 67.88 113 SER A N 1
ATOM 926 C CA . SER A 1 113 ? 15.951 -3.335 -8.184 1.00 67.88 113 SER A CA 1
ATOM 927 C C . SER A 1 113 ? 16.190 -3.903 -9.593 1.00 67.88 113 SER A C 1
ATOM 929 O O . SER A 1 113 ? 17.122 -4.686 -9.802 1.00 67.88 113 SER A O 1
ATOM 931 N N . MET A 1 114 ? 15.395 -3.495 -10.590 1.00 59.72 114 MET A N 1
ATOM 932 C CA . MET A 1 114 ? 15.515 -3.964 -11.973 1.00 59.72 114 MET A CA 1
ATOM 933 C C . MET A 1 114 ? 16.583 -3.206 -12.767 1.00 59.72 114 MET A C 1
ATOM 935 O O . MET A 1 114 ? 17.148 -3.757 -13.717 1.00 59.72 114 MET A O 1
ATOM 939 N N . VAL A 1 115 ? 16.938 -1.984 -12.354 1.00 58.34 115 VAL A N 1
ATOM 940 C CA . VAL A 1 115 ? 18.055 -1.227 -12.951 1.00 58.34 115 VAL A CA 1
ATOM 941 C C . VAL A 1 115 ? 19.383 -1.977 -12.783 1.00 58.34 115 VAL A C 1
ATOM 943 O O . VAL A 1 115 ? 20.193 -2.003 -13.711 1.00 58.34 115 VAL A O 1
ATOM 946 N N . ALA A 1 116 ? 19.579 -2.670 -11.656 1.00 53.41 116 ALA A N 1
ATOM 947 C CA . ALA A 1 116 ? 20.778 -3.472 -11.408 1.00 53.41 116 ALA A CA 1
ATOM 948 C C . ALA A 1 116 ? 20.887 -4.690 -12.350 1.00 53.41 116 ALA A C 1
ATOM 950 O O . ALA A 1 116 ? 21.964 -4.964 -12.878 1.00 53.41 116 ALA A O 1
ATOM 951 N N . ARG A 1 117 ? 19.773 -5.378 -12.649 1.00 50.03 117 ARG A N 1
ATOM 952 C CA . ARG A 1 117 ? 19.776 -6.549 -13.553 1.00 50.03 117 ARG A CA 1
ATOM 953 C C . ARG A 1 117 ? 20.047 -6.167 -15.010 1.00 50.03 117 ARG A C 1
ATOM 955 O O . ARG A 1 117 ? 20.752 -6.889 -15.710 1.00 50.03 117 ARG A O 1
ATOM 962 N N . ASN A 1 118 ? 19.547 -5.020 -15.471 1.00 46.84 118 ASN A N 1
ATOM 963 C CA . ASN A 1 118 ? 19.827 -4.545 -16.832 1.00 46.84 118 ASN A CA 1
ATOM 964 C C . ASN A 1 118 ? 21.306 -4.171 -17.031 1.00 46.84 118 ASN A C 1
ATOM 966 O O . ASN A 1 118 ? 21.842 -4.355 -18.126 1.00 46.84 118 ASN A O 1
ATOM 970 N N . ALA A 1 119 ? 21.986 -3.696 -15.982 1.00 50.22 119 ALA A N 1
ATOM 971 C CA . ALA A 1 119 ? 23.421 -3.425 -16.024 1.00 50.22 119 ALA A CA 1
ATOM 972 C C . ALA A 1 119 ? 24.259 -4.716 -16.114 1.00 50.22 119 ALA A C 1
ATOM 974 O O . ALA A 1 119 ? 25.209 -4.771 -16.893 1.00 50.22 119 ALA A O 1
ATOM 975 N N . GLU A 1 120 ? 23.879 -5.777 -15.395 1.00 49.16 120 GLU A N 1
ATOM 976 C CA . GLU A 1 120 ? 24.572 -7.076 -15.448 1.00 49.16 120 GLU A CA 1
ATOM 977 C C . GLU A 1 120 ? 24.376 -7.802 -16.788 1.00 49.16 120 GLU A C 1
ATOM 979 O O . GLU A 1 120 ? 25.331 -8.346 -17.344 1.00 49.16 120 GLU A O 1
ATOM 984 N N . VAL A 1 121 ? 23.174 -7.748 -17.372 1.00 49.12 121 VAL A N 1
ATOM 985 C CA . VAL A 1 121 ? 22.901 -8.319 -18.707 1.00 49.12 121 VAL A CA 1
ATOM 986 C C . VAL A 1 121 ? 23.658 -7.562 -19.811 1.00 49.12 121 VAL A C 1
ATOM 988 O O . VAL A 1 121 ? 24.067 -8.155 -20.810 1.00 49.12 121 VAL A O 1
ATOM 991 N N . SER A 1 122 ? 23.926 -6.269 -19.608 1.00 48.25 122 SER A N 1
ATOM 992 C CA . SER A 1 122 ? 24.740 -5.451 -20.519 1.00 48.25 122 SER A CA 1
ATOM 993 C C . SER A 1 122 ? 26.253 -5.695 -20.372 1.00 48.25 122 SER A C 1
ATOM 995 O O . SER A 1 122 ? 27.019 -5.325 -21.259 1.00 48.25 122 SER A O 1
ATOM 997 N N . GLY A 1 123 ? 26.699 -6.339 -19.285 1.00 44.09 123 GLY A N 1
ATOM 998 C CA . GLY A 1 123 ? 28.107 -6.652 -19.008 1.00 44.09 123 GLY A CA 1
ATOM 999 C C . GLY A 1 123 ? 28.635 -7.942 -19.651 1.00 44.09 123 GLY A C 1
ATOM 1000 O O . GLY A 1 123 ? 29.821 -8.235 -19.530 1.00 44.09 123 GLY A O 1
ATOM 1001 N N . LEU A 1 124 ? 27.792 -8.712 -20.347 1.00 45.16 124 LEU A N 1
ATOM 1002 C CA . LEU A 1 124 ? 28.146 -10.021 -20.924 1.00 45.16 124 LEU A CA 1
ATOM 1003 C C . LEU A 1 124 ? 28.574 -9.989 -22.406 1.00 45.16 124 LEU A C 1
ATOM 1005 O O . LEU A 1 124 ? 28.764 -11.045 -23.005 1.00 45.16 124 LEU A O 1
ATOM 1009 N N . TRP A 1 125 ? 28.783 -8.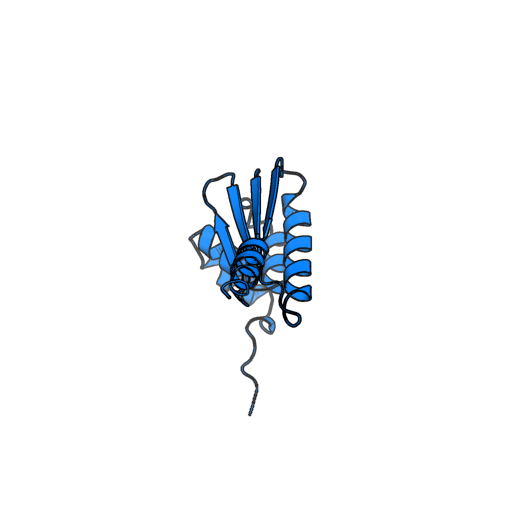809 -23.001 1.00 45.88 125 TRP A N 1
ATOM 1010 C CA . TRP A 1 125 ? 29.116 -8.673 -24.429 1.00 45.88 125 TRP A CA 1
ATOM 1011 C C . TRP A 1 125 ? 30.454 -7.989 -24.722 1.00 45.88 125 TRP A C 1
ATOM 1013 O O . TRP A 1 125 ? 30.537 -7.255 -25.692 1.00 45.88 125 TRP A O 1
ATOM 1023 N N . PHE A 1 126 ? 31.520 -8.233 -23.955 1.00 45.91 126 PHE A N 1
ATOM 1024 C CA . PHE A 1 126 ? 32.889 -7.972 -24.437 1.00 45.91 126 PHE A CA 1
ATOM 1025 C C . PHE A 1 126 ? 33.890 -8.958 -23.825 1.00 45.91 126 PHE A C 1
ATOM 1027 O O . PHE A 1 126 ? 34.634 -8.634 -22.905 1.00 45.91 126 PHE A O 1
ATOM 1034 N N . ALA A 1 127 ? 33.928 -10.168 -24.372 1.00 37.91 127 ALA A N 1
ATOM 1035 C CA . ALA A 1 127 ? 35.126 -10.999 -24.349 1.00 37.91 127 ALA A CA 1
ATOM 1036 C C . ALA A 1 127 ? 35.345 -11.512 -25.778 1.00 37.91 127 ALA A C 1
ATOM 1038 O O . ALA A 1 127 ? 34.731 -12.489 -26.203 1.00 37.91 127 ALA A O 1
ATOM 1039 N N . SER A 1 128 ? 36.131 -10.748 -26.542 1.00 40.38 128 SER A N 1
ATOM 1040 C CA . SER A 1 128 ? 36.848 -11.235 -27.727 1.00 40.38 128 SER A CA 1
ATOM 1041 C C . SER A 1 128 ? 38.189 -11.804 -27.291 1.00 40.38 128 SER A C 1
ATOM 1043 O O .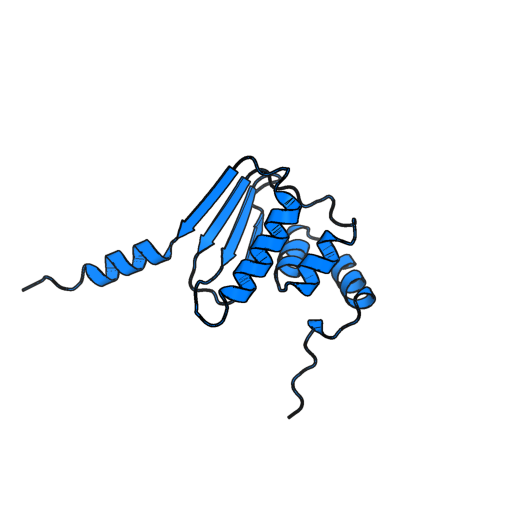 SER A 1 128 ? 38.767 -11.224 -26.343 1.00 40.38 128 SER A O 1
#

Secondary structure (DSSP, 8-state):
-PPP--GGGS-HHHHHHHHHH--SHHHHHHHHHT-HHHHHHHHHSTT-TT---SEEEEEEES-SS-EEEESSSSEEEEEEE--TTTHHHHHHHHHHHHHHHTTT-SEEEEEEHHHHHHHHHHTTS---